Protein AF-A0A2P6PD21-F1 (afdb_monomer)

Nearest PDB structures (foldseek):
  8weg-assembly1_A  TM=8.558E-01  e=8.711E-04  Brassica napus

Mean predicted aligned error: 13.35 Å

Structure (mmCIF, N/CA/C/O backbone):
data_AF-A0A2P6PD21-F1
#
_entry.id   AF-A0A2P6PD21-F1
#
loop_
_atom_site.group_PDB
_atom_site.id
_atom_site.type_symbol
_atom_site.label_atom_id
_atom_site.label_alt_id
_atom_site.label_comp_id
_atom_site.label_asym_id
_atom_site.label_entity_id
_atom_site.label_seq_id
_atom_site.pdbx_PDB_ins_code
_atom_site.Cartn_x
_atom_site.Cartn_y
_atom_site.Cartn_z
_atom_site.occupancy
_atom_site.B_iso_or_equiv
_atom_site.auth_seq_id
_atom_site.auth_comp_id
_atom_site.auth_asym_id
_atom_site.auth_atom_id
_atom_site.pdbx_PDB_model_num
ATOM 1 N N . MET A 1 1 ? -8.750 42.580 -50.442 1.00 51.09 1 MET A N 1
ATOM 2 C CA . MET A 1 1 ? -9.224 41.959 -49.182 1.00 51.09 1 MET A CA 1
ATOM 3 C C . MET A 1 1 ? -9.073 42.985 -48.069 1.00 51.09 1 MET A C 1
ATOM 5 O O . MET A 1 1 ? -8.034 43.629 -48.018 1.00 51.09 1 MET A O 1
ATOM 9 N N . LYS A 1 2 ? -10.123 43.244 -47.276 1.00 51.53 2 LYS A N 1
ATOM 10 C CA . LYS A 1 2 ? -10.115 44.322 -46.272 1.00 51.53 2 LYS A CA 1
ATOM 11 C C . LYS A 1 2 ? -9.287 43.885 -45.047 1.00 51.53 2 LYS A C 1
ATOM 13 O O . LYS A 1 2 ? -9.590 42.831 -44.497 1.00 51.53 2 LYS A O 1
ATOM 18 N N . PRO A 1 3 ? -8.292 44.670 -44.603 1.00 58.00 3 PRO A N 1
ATOM 19 C CA . PRO A 1 3 ? -7.396 44.295 -43.501 1.00 58.00 3 PRO A CA 1
ATOM 20 C C . PRO A 1 3 ? -8.115 44.114 -42.152 1.00 58.00 3 PRO A C 1
ATOM 22 O O . PRO A 1 3 ? -7.636 43.365 -41.307 1.00 58.00 3 PRO A O 1
ATOM 25 N N . SER A 1 4 ? -9.294 44.726 -41.981 1.00 64.56 4 SER A N 1
ATOM 26 C CA . SER A 1 4 ? -10.129 44.603 -40.775 1.00 64.56 4 SER A CA 1
ATOM 27 C C . SER A 1 4 ? -10.525 43.153 -40.478 1.00 64.56 4 SER A C 1
ATOM 29 O O . SER A 1 4 ? -10.292 42.663 -39.383 1.00 64.56 4 SER A O 1
ATOM 31 N N . THR A 1 5 ? -11.026 42.430 -41.484 1.00 66.25 5 THR A N 1
ATOM 32 C CA . THR A 1 5 ? -11.545 41.062 -41.314 1.00 66.25 5 THR A CA 1
ATOM 33 C C . THR A 1 5 ? -10.450 40.060 -40.941 1.00 66.25 5 THR A C 1
ATOM 35 O O . THR A 1 5 ? -10.720 39.052 -40.296 1.00 66.25 5 THR A O 1
ATOM 38 N N . TYR A 1 6 ? -9.204 40.339 -41.335 1.00 71.56 6 TYR A N 1
ATOM 39 C CA . TYR A 1 6 ? -8.054 39.508 -40.987 1.00 71.56 6 TYR A CA 1
ATOM 40 C C . TYR A 1 6 ? -7.691 39.647 -39.504 1.00 71.56 6 TYR A C 1
ATOM 42 O O . TYR A 1 6 ? -7.458 38.646 -38.832 1.00 71.56 6 TYR A O 1
ATOM 50 N N . LEU A 1 7 ? -7.699 40.876 -38.979 1.00 76.06 7 LEU A N 1
ATOM 51 C CA . LEU A 1 7 ? -7.408 41.145 -37.569 1.00 76.06 7 LEU A CA 1
ATOM 52 C C . LEU A 1 7 ? -8.465 40.530 -36.641 1.00 76.06 7 LEU A C 1
ATOM 54 O O . LEU A 1 7 ? -8.115 39.934 -35.623 1.00 76.06 7 LEU A O 1
ATOM 58 N N . ASP A 1 8 ? -9.737 40.609 -37.037 1.00 76.94 8 ASP A N 1
ATOM 59 C CA . ASP A 1 8 ? -10.853 40.009 -36.299 1.00 76.94 8 ASP A CA 1
ATOM 60 C C . ASP A 1 8 ? -10.715 38.480 -36.209 1.00 76.94 8 ASP A C 1
ATOM 62 O O . ASP A 1 8 ? -10.919 37.886 -35.148 1.00 76.94 8 ASP A O 1
ATOM 66 N N . TYR A 1 9 ? -10.300 37.837 -37.306 1.00 81.69 9 TYR A N 1
ATOM 67 C CA . TYR A 1 9 ? -10.090 36.389 -37.357 1.00 81.69 9 TYR A CA 1
ATOM 68 C C . TYR A 1 9 ? -8.924 35.947 -36.465 1.00 81.69 9 TYR A C 1
ATOM 70 O O . TYR A 1 9 ? -9.048 34.985 -35.707 1.00 81.69 9 TYR A O 1
ATOM 78 N N . VAL A 1 10 ? -7.810 36.686 -36.504 1.00 84.25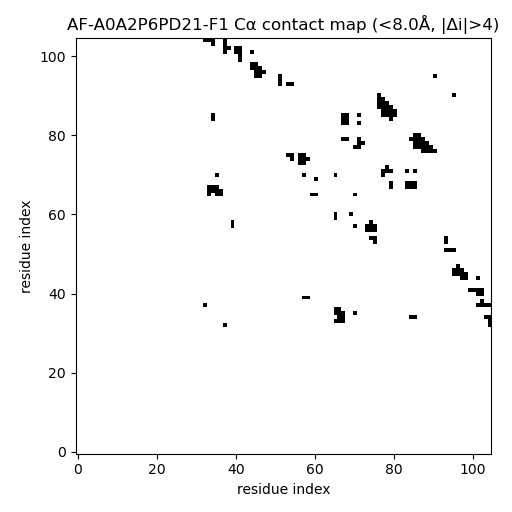 10 VAL A N 1
ATOM 79 C CA . VAL A 1 10 ? -6.635 36.422 -35.658 1.00 84.25 10 VAL A CA 1
ATOM 80 C C . VAL A 1 10 ? -6.981 36.581 -34.175 1.00 84.25 10 VAL A C 1
ATOM 82 O O . VAL A 1 10 ? -6.608 35.731 -33.368 1.00 84.25 10 VAL A O 1
ATOM 85 N N . CYS A 1 11 ? -7.737 37.622 -33.816 1.00 84.75 11 CYS A N 1
ATOM 86 C CA . CYS A 1 11 ? -8.188 37.847 -32.443 1.00 84.75 11 CYS A CA 1
ATOM 87 C C . CYS A 1 11 ? -9.114 36.718 -31.963 1.00 84.75 11 CYS A C 1
ATOM 89 O O . CYS A 1 11 ? -8.912 36.155 -30.888 1.00 84.75 11 CYS A O 1
ATOM 91 N N . SER A 1 12 ? -10.078 36.318 -32.798 1.00 86.25 12 SER A N 1
ATOM 92 C CA . SER A 1 12 ? -11.002 35.225 -32.489 1.00 86.25 12 SER A CA 1
ATOM 93 C C . SER A 1 12 ? -10.276 33.891 -32.275 1.00 86.25 12 SER A C 1
ATOM 95 O O . SER A 1 12 ? -10.537 33.208 -31.282 1.00 86.25 12 SER A O 1
ATOM 97 N N . LEU A 1 13 ? -9.307 33.546 -33.134 1.00 86.31 13 LEU A N 1
ATOM 98 C CA . LEU A 1 13 ? -8.485 32.346 -32.951 1.00 86.31 13 LEU A CA 1
ATOM 99 C C . LEU A 1 13 ? -7.666 32.391 -31.659 1.00 86.31 13 LEU A C 1
ATOM 101 O O . LEU A 1 13 ? -7.616 31.392 -30.942 1.00 86.31 13 LEU A O 1
ATOM 105 N N . ALA A 1 14 ? -7.054 33.533 -31.337 1.00 88.31 14 ALA A N 1
ATOM 106 C CA . ALA A 1 14 ? -6.282 33.689 -30.108 1.00 88.31 14 ALA A CA 1
ATOM 107 C C . ALA A 1 14 ? -7.157 33.482 -28.860 1.00 88.31 14 ALA A C 1
ATOM 109 O O . ALA A 1 14 ? -6.760 32.762 -27.944 1.00 88.31 14 ALA A O 1
ATOM 110 N N . CYS A 1 15 ? -8.375 34.034 -28.844 1.00 86.38 15 CYS A N 1
ATOM 111 C CA . CYS A 1 15 ? -9.328 33.816 -27.757 1.00 86.38 15 CYS A CA 1
ATOM 112 C C . CYS A 1 15 ? -9.704 32.338 -27.610 1.00 86.38 15 CYS A C 1
ATOM 114 O O . CYS A 1 15 ? -9.693 31.822 -26.495 1.00 86.38 15 CYS A O 1
ATOM 116 N N . ILE A 1 16 ? -10.002 31.643 -28.712 1.00 87.12 16 ILE A N 1
ATOM 117 C CA . ILE A 1 16 ? -10.363 30.216 -28.683 1.00 87.12 16 ILE A CA 1
ATOM 118 C C . ILE A 1 16 ? -9.214 29.378 -28.113 1.00 87.12 16 ILE A C 1
ATOM 120 O O . ILE A 1 16 ? -9.446 28.521 -27.261 1.00 87.12 16 ILE A O 1
ATOM 124 N N . ILE A 1 17 ? -7.975 29.651 -28.532 1.00 86.50 17 ILE A N 1
ATOM 125 C CA . ILE A 1 17 ? -6.788 28.952 -28.025 1.00 86.50 17 ILE A CA 1
ATOM 126 C C . ILE A 1 17 ? -6.646 29.175 -26.515 1.00 86.50 17 ILE A C 1
ATOM 128 O O . ILE A 1 17 ? -6.508 28.204 -25.775 1.00 86.50 17 ILE A O 1
ATOM 132 N N . LEU A 1 18 ? -6.752 30.422 -26.044 1.00 83.94 18 LEU A N 1
ATOM 133 C CA . LEU A 1 18 ? -6.670 30.752 -24.617 1.00 83.94 18 LEU A CA 1
ATOM 134 C C . LEU A 1 18 ? -7.774 30.071 -23.795 1.00 83.94 18 LEU A C 1
ATOM 136 O O . LEU A 1 18 ? -7.493 29.528 -22.727 1.00 83.94 18 LEU A O 1
ATOM 140 N N . PHE A 1 19 ? -9.009 30.040 -24.306 1.00 83.88 19 PHE A N 1
ATOM 141 C CA . PHE A 1 19 ? -10.114 29.325 -23.666 1.00 83.88 19 PHE A CA 1
ATOM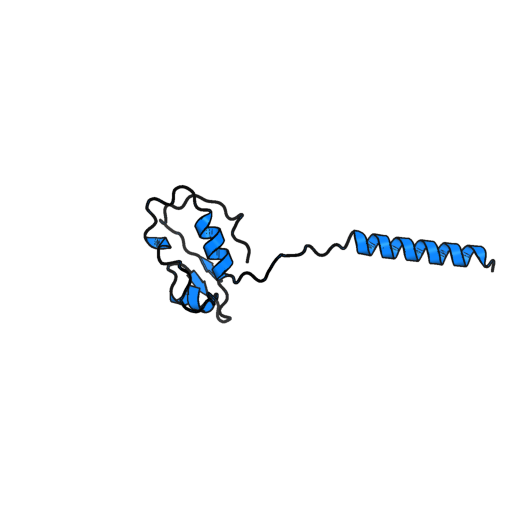 142 C C . PHE A 1 19 ? -9.821 27.829 -23.546 1.00 83.88 19 PHE A C 1
ATOM 144 O O . PHE A 1 19 ? -9.991 27.272 -22.463 1.00 83.88 19 PHE A O 1
ATOM 151 N N . LEU A 1 20 ? -9.333 27.191 -24.616 1.00 81.88 20 LEU A N 1
ATOM 152 C CA . LEU A 1 20 ? -8.971 25.771 -24.615 1.00 81.88 20 LEU A CA 1
ATOM 153 C C . LEU A 1 20 ? -7.853 25.453 -23.616 1.00 81.88 20 LEU A C 1
ATOM 155 O O . LEU A 1 20 ? -7.904 24.408 -22.969 1.00 81.88 20 LEU A O 1
ATOM 159 N N . GLN A 1 21 ? -6.873 26.345 -23.441 1.00 76.81 21 GLN A N 1
ATOM 160 C CA . GLN A 1 21 ? -5.823 26.163 -22.431 1.00 76.81 21 GLN A CA 1
ATOM 161 C C . GLN A 1 21 ? -6.375 26.274 -21.002 1.00 76.81 21 GLN A C 1
ATOM 163 O O . GLN A 1 21 ? -5.919 25.556 -20.118 1.00 76.81 21 GLN A O 1
ATOM 168 N N . LEU A 1 22 ? -7.387 27.120 -20.783 1.00 73.94 22 LEU A N 1
ATOM 169 C CA . LEU A 1 22 ? -8.006 27.321 -19.472 1.00 73.94 22 LEU A CA 1
ATOM 170 C C . LEU A 1 22 ? -8.870 26.123 -19.040 1.00 73.94 22 LEU A C 1
ATOM 172 O O . LEU A 1 22 ? -8.795 25.691 -17.889 1.00 73.94 22 LEU A O 1
ATOM 176 N N . VAL A 1 23 ? -9.658 25.548 -19.960 1.00 77.06 23 VAL A N 1
ATOM 177 C CA . VAL A 1 23 ? -10.418 24.312 -19.676 1.00 77.06 23 VAL A CA 1
ATOM 178 C C . VAL A 1 23 ? -9.525 23.075 -19.609 1.00 77.06 23 VAL A C 1
ATOM 180 O O . VAL A 1 23 ? -9.858 22.122 -18.907 1.00 77.06 23 VAL A O 1
ATOM 183 N N . SER A 1 24 ? -8.362 23.104 -20.261 1.00 70.94 24 SER A N 1
ATOM 184 C CA . SER A 1 24 ? -7.331 22.066 -20.154 1.00 70.94 24 SER A CA 1
ATOM 185 C C . SER A 1 24 ? -6.456 22.291 -18.921 1.00 70.94 24 SER A C 1
ATOM 187 O O . SER A 1 24 ? -5.234 22.346 -19.012 1.00 70.94 24 SER A O 1
ATOM 189 N N . SER A 1 25 ? -7.067 22.438 -17.747 1.00 62.84 25 SER A N 1
ATOM 190 C CA . SER A 1 25 ? -6.299 22.382 -16.506 1.00 62.84 25 SER A CA 1
ATOM 191 C C . SER A 1 25 ? -5.815 20.940 -16.309 1.00 62.84 25 SER A C 1
ATOM 193 O O . SER A 1 25 ? -6.656 20.044 -16.183 1.00 62.84 25 SER A O 1
ATOM 195 N N . PRO A 1 26 ? -4.499 20.662 -16.267 1.00 60.44 26 PRO A N 1
ATOM 196 C CA . PRO A 1 26 ? -4.043 19.368 -15.798 1.00 60.44 26 PRO A CA 1
ATOM 197 C C . PRO A 1 26 ? -4.504 19.233 -14.348 1.00 60.44 26 PRO A C 1
ATOM 199 O O . PRO A 1 26 ? -4.228 20.092 -13.508 1.00 60.44 26 PRO A O 1
ATOM 202 N N . LYS A 1 27 ? -5.244 18.163 -14.047 1.00 53.75 27 LYS A N 1
ATOM 203 C CA . LYS A 1 27 ? -5.497 17.771 -12.664 1.00 53.75 27 LYS A CA 1
ATOM 204 C C . LYS A 1 27 ? -4.124 17.502 -12.059 1.00 53.75 27 LYS A C 1
ATOM 206 O O . LYS A 1 27 ? -3.480 16.521 -12.419 1.00 53.75 27 LYS A O 1
ATOM 211 N N . LEU A 1 28 ? -3.653 18.418 -11.220 1.00 47.12 28 LEU A N 1
ATOM 212 C CA . LEU A 1 28 ? -2.396 18.271 -10.507 1.00 47.12 28 LEU A CA 1
ATOM 213 C C . LEU A 1 28 ? -2.589 17.102 -9.535 1.00 47.12 28 LEU A C 1
ATOM 215 O O . LEU A 1 28 ? -3.140 17.275 -8.450 1.00 47.12 28 LEU A O 1
ATOM 219 N N . ALA A 1 29 ? -2.238 15.890 -9.964 1.00 48.12 29 ALA A N 1
ATOM 220 C CA . ALA A 1 29 ? -2.066 14.771 -9.055 1.00 48.12 29 ALA A CA 1
ATOM 221 C C . ALA A 1 29 ? -0.903 15.167 -8.141 1.00 48.12 29 ALA A C 1
ATOM 223 O O . ALA A 1 29 ? 0.242 15.275 -8.575 1.00 48.12 29 ALA A O 1
ATOM 224 N N . SER A 1 30 ? -1.231 15.567 -6.916 1.00 45.97 30 SER A N 1
ATOM 225 C CA . SER A 1 30 ? -0.253 16.070 -5.967 1.00 45.97 30 SER A CA 1
ATOM 226 C C . SER A 1 30 ? 0.645 14.931 -5.499 1.00 45.97 30 SER A C 1
ATOM 228 O O . SER A 1 30 ? 0.133 13.979 -4.919 1.00 45.97 30 SER A O 1
ATOM 230 N N . ALA A 1 31 ? 1.952 15.141 -5.671 1.00 46.28 31 ALA A N 1
ATOM 231 C CA . ALA A 1 31 ? 3.084 14.439 -5.068 1.00 46.28 31 ALA A CA 1
ATOM 232 C C . ALA A 1 31 ? 3.192 12.937 -5.371 1.00 46.28 31 ALA A C 1
ATOM 234 O O . ALA A 1 31 ? 2.287 12.163 -5.088 1.00 46.28 31 ALA A O 1
ATOM 235 N N . ASP A 1 32 ? 4.369 12.541 -5.861 1.00 50.31 32 ASP A N 1
ATOM 236 C CA . ASP A 1 32 ? 4.864 11.166 -5.971 1.00 50.31 32 ASP A CA 1
ATOM 237 C C . ASP A 1 32 ? 4.951 10.476 -4.592 1.00 50.31 32 ASP A C 1
ATOM 239 O O . ASP A 1 32 ? 6.028 10.083 -4.139 1.00 50.31 32 ASP A O 1
ATOM 243 N N . SER A 1 33 ? 3.839 10.353 -3.863 1.00 59.53 33 SER A N 1
ATOM 244 C CA . SER A 1 33 ? 3.804 9.495 -2.689 1.00 59.53 33 SER A CA 1
ATOM 245 C C . SER A 1 33 ? 4.016 8.076 -3.181 1.00 59.53 33 SER A C 1
ATOM 247 O O . SER A 1 33 ? 3.261 7.589 -4.023 1.00 59.53 33 SER A O 1
ATOM 249 N N . THR A 1 34 ? 5.061 7.413 -2.692 1.00 83.19 34 THR A N 1
ATOM 250 C CA . THR A 1 34 ? 5.338 6.030 -3.082 1.00 83.19 34 THR A CA 1
ATOM 251 C C . THR A 1 34 ? 4.105 5.172 -2.786 1.00 83.19 34 THR A C 1
ATOM 253 O O . THR A 1 34 ? 3.361 5.449 -1.844 1.00 83.19 34 THR A O 1
ATOM 256 N N . GLN A 1 35 ? 3.876 4.093 -3.544 1.00 87.88 35 GLN A N 1
ATOM 257 C CA . GLN A 1 35 ? 2.709 3.227 -3.297 1.00 87.88 35 GLN A CA 1
ATOM 258 C C . GLN A 1 35 ? 2.665 2.723 -1.844 1.00 87.88 35 GLN A C 1
ATOM 260 O O . GLN A 1 35 ? 1.597 2.506 -1.278 1.00 87.88 35 GLN A O 1
ATOM 265 N N . ALA A 1 36 ? 3.831 2.574 -1.213 1.00 87.69 36 ALA A N 1
ATOM 266 C CA . ALA A 1 36 ? 3.930 2.258 0.200 1.00 87.69 36 ALA A CA 1
ATOM 267 C C . ALA A 1 36 ? 3.436 3.406 1.104 1.00 87.69 36 ALA A C 1
ATOM 269 O O . ALA A 1 36 ? 2.684 3.166 2.045 1.00 87.69 36 ALA A O 1
ATOM 270 N N . GLU A 1 37 ? 3.790 4.659 0.825 1.00 87.00 37 GLU A N 1
ATOM 271 C CA . GLU A 1 37 ? 3.262 5.806 1.571 1.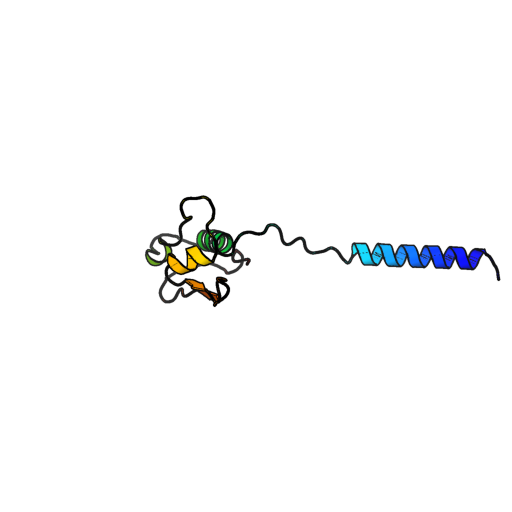00 87.00 37 GLU A CA 1
ATOM 272 C C . GLU A 1 37 ? 1.735 5.920 1.432 1.00 87.00 37 GLU A C 1
ATOM 274 O O . GLU A 1 37 ? 1.038 6.122 2.429 1.00 87.00 37 GLU A O 1
ATOM 279 N N . ALA A 1 38 ? 1.205 5.709 0.224 1.00 88.25 38 ALA A N 1
ATOM 280 C CA . ALA A 1 38 ? -0.234 5.661 -0.027 1.00 88.25 38 ALA A CA 1
ATOM 281 C C . ALA A 1 38 ? -0.937 4.583 0.813 1.00 88.25 38 ALA A C 1
ATOM 283 O O . ALA A 1 38 ? -1.963 4.837 1.439 1.00 88.25 38 ALA A O 1
ATOM 284 N N . LEU A 1 39 ? -0.349 3.389 0.900 1.00 89.75 39 LEU A N 1
ATOM 285 C CA . LEU A 1 39 ? -0.858 2.298 1.731 1.00 89.75 39 LEU A CA 1
ATOM 286 C C . LEU A 1 39 ? -0.814 2.617 3.233 1.00 89.75 39 LEU A C 1
ATOM 288 O O . LEU A 1 39 ? -1.714 2.207 3.966 1.00 89.75 39 LEU A O 1
ATOM 292 N N . LEU A 1 40 ? 0.193 3.358 3.709 1.00 88.56 40 LEU A N 1
ATOM 293 C CA . LEU A 1 40 ? 0.267 3.803 5.106 1.00 88.56 40 LEU A CA 1
ATOM 294 C C . LEU A 1 40 ? -0.791 4.866 5.421 1.00 88.56 40 LEU A C 1
ATOM 296 O O . LEU A 1 40 ? -1.433 4.780 6.470 1.00 88.56 40 LEU A O 1
ATOM 300 N N . LYS A 1 41 ? -1.015 5.824 4.512 1.00 87.44 41 LYS A N 1
ATOM 301 C CA . LYS A 1 41 ? -2.111 6.805 4.621 1.00 87.44 41 LYS A CA 1
ATOM 302 C C . LYS A 1 41 ? -3.461 6.101 4.644 1.00 87.44 41 LYS A C 1
ATOM 304 O O . LYS A 1 41 ? -4.267 6.325 5.545 1.00 87.44 41 LYS A O 1
ATOM 309 N N . TRP A 1 42 ? -3.658 5.161 3.728 1.00 89.44 42 TRP A N 1
ATOM 310 C CA . TRP A 1 42 ? -4.867 4.362 3.685 1.00 89.44 42 TRP A CA 1
ATOM 311 C C . TRP A 1 42 ? -5.082 3.553 4.971 1.00 89.44 42 TRP A C 1
ATOM 313 O O . TRP A 1 42 ? -6.165 3.607 5.554 1.00 89.44 42 TRP A O 1
ATOM 323 N N . LYS A 1 43 ? -4.043 2.888 5.491 1.00 87.00 43 LYS A N 1
ATOM 324 C CA . LYS A 1 43 ? -4.084 2.189 6.786 1.00 87.00 43 LYS A CA 1
ATOM 325 C C . LYS A 1 43 ? -4.484 3.116 7.940 1.00 87.00 43 LYS A C 1
ATOM 327 O O . LYS A 1 43 ? -5.204 2.689 8.845 1.00 87.00 43 LYS A O 1
ATOM 332 N N . ALA A 1 44 ? -4.015 4.363 7.946 1.00 85.56 44 ALA A N 1
ATOM 333 C CA . ALA A 1 44 ? -4.353 5.333 8.987 1.00 85.56 44 ALA A CA 1
ATOM 334 C C . ALA A 1 44 ? -5.846 5.719 8.979 1.00 85.56 44 ALA A C 1
ATOM 336 O O . ALA A 1 44 ? -6.381 6.078 10.025 1.00 85.56 44 ALA A O 1
ATOM 337 N N . SER A 1 45 ? -6.535 5.575 7.840 1.00 85.69 45 SER A N 1
ATOM 338 C CA . SER A 1 45 ? -7.966 5.886 7.694 1.00 85.69 45 SER A CA 1
ATOM 339 C C . SER A 1 45 ? -8.919 4.860 8.328 1.00 85.69 45 SER A C 1
ATOM 341 O O . SER A 1 45 ? -10.124 5.106 8.414 1.00 85.69 45 SER A O 1
ATOM 343 N N . PHE A 1 46 ? -8.419 3.697 8.766 1.00 85.75 46 PHE A N 1
ATOM 344 C CA . PHE A 1 46 ? -9.268 2.643 9.324 1.00 85.75 46 PHE A CA 1
ATOM 345 C C . PHE A 1 46 ? -9.889 3.058 10.667 1.00 85.75 46 PHE A C 1
ATOM 347 O O . PHE A 1 46 ? -9.197 3.456 11.606 1.00 85.75 46 PHE A O 1
ATOM 354 N N . LEU A 1 47 ? -11.214 2.921 10.760 1.00 72.12 47 LEU A N 1
ATOM 355 C CA . LEU A 1 47 ? -12.014 3.205 11.950 1.00 72.12 47 LEU A CA 1
ATOM 356 C C . LEU A 1 47 ? -11.758 2.142 13.027 1.00 72.12 47 LEU A C 1
ATOM 358 O O . LEU A 1 47 ? -11.731 0.952 12.722 1.00 72.12 47 LEU A O 1
ATOM 362 N N . ASN A 1 48 ? -11.644 2.564 14.293 1.00 62.12 48 ASN A N 1
ATOM 363 C CA . ASN A 1 48 ? -11.405 1.695 15.455 1.00 62.12 48 ASN A CA 1
ATOM 364 C C . ASN A 1 48 ? -10.231 0.718 15.255 1.00 62.12 48 ASN A C 1
ATOM 366 O O . ASN A 1 48 ? -10.415 -0.489 15.138 1.00 62.12 48 ASN A O 1
ATOM 370 N N . GLN A 1 49 ? -9.003 1.244 15.318 1.00 63.41 49 GLN A N 1
ATOM 371 C CA . GLN A 1 49 ? -7.720 0.513 15.232 1.00 63.41 49 GLN A CA 1
ATOM 372 C C . GLN A 1 49 ? -7.504 -0.565 16.327 1.00 63.41 49 GLN A C 1
ATOM 374 O O . GLN A 1 49 ? -6.428 -1.154 16.440 1.00 63.41 49 GLN A O 1
ATOM 379 N N . ILE A 1 50 ? -8.509 -0.822 17.164 1.00 53.44 50 ILE A N 1
ATOM 380 C CA . ILE A 1 50 ? -8.450 -1.686 18.339 1.00 53.44 50 ILE A CA 1
ATOM 381 C C . ILE A 1 50 ? -8.567 -3.148 17.877 1.00 53.44 50 ILE A C 1
ATOM 383 O O . ILE A 1 50 ? -9.651 -3.719 17.879 1.00 53.44 50 ILE A O 1
ATOM 387 N N . GLY A 1 51 ? -7.451 -3.758 17.463 1.00 54.31 51 GLY A N 1
ATOM 388 C CA . GLY A 1 51 ? -7.359 -5.223 17.342 1.00 54.31 51 GLY A CA 1
ATOM 389 C C . GLY A 1 51 ? -6.659 -5.803 16.112 1.00 54.31 51 GLY A C 1
ATOM 390 O O . GLY A 1 51 ? -6.442 -7.013 16.073 1.00 54.31 51 GLY A O 1
ATOM 391 N N . ASN A 1 52 ? -6.244 -4.998 15.132 1.00 60.06 52 ASN A N 1
ATOM 392 C CA . ASN A 1 52 ? -5.765 -5.540 13.853 1.00 60.06 52 ASN A CA 1
ATOM 393 C C . ASN A 1 52 ? -4.279 -5.934 13.895 1.00 60.06 52 ASN A C 1
ATOM 395 O O . ASN A 1 52 ? -3.431 -5.280 13.286 1.00 60.06 52 ASN A O 1
ATOM 399 N N . LYS A 1 53 ? -3.967 -7.037 14.592 1.00 58.66 53 LYS A N 1
ATOM 400 C CA . LYS A 1 53 ? -2.607 -7.609 14.696 1.00 58.66 53 LYS A CA 1
ATOM 401 C C . LYS A 1 53 ? -1.968 -7.903 13.328 1.00 58.66 53 LYS A C 1
ATOM 403 O O . LYS A 1 53 ? -0.755 -7.788 13.186 1.00 58.66 53 LYS A O 1
ATOM 408 N N . ASN A 1 54 ? -2.778 -8.215 12.312 1.00 60.09 54 ASN A N 1
ATOM 409 C CA . ASN A 1 54 ? -2.300 -8.512 10.954 1.00 60.09 54 ASN A CA 1
ATOM 410 C C . ASN A 1 54 ? -1.724 -7.283 10.230 1.00 60.09 54 ASN A C 1
ATOM 412 O O . ASN A 1 54 ? -0.824 -7.422 9.408 1.00 60.09 54 ASN A O 1
ATOM 416 N N . LEU A 1 55 ? -2.191 -6.074 10.559 1.00 68.31 55 LEU A N 1
ATOM 417 C CA . LEU A 1 55 ? -1.718 -4.826 9.947 1.00 68.31 55 LEU A CA 1
ATOM 418 C C . LEU A 1 55 ? -0.625 -4.135 10.765 1.00 68.31 55 LEU A C 1
ATOM 420 O O . LEU A 1 55 ? -0.067 -3.128 10.324 1.00 68.31 55 LEU A O 1
ATOM 424 N N . THR A 1 56 ? -0.289 -4.652 11.949 1.00 63.69 56 THR A N 1
ATOM 425 C CA . THR A 1 56 ? 0.770 -4.102 12.809 1.00 63.69 56 THR A CA 1
ATOM 426 C C . THR A 1 56 ? 2.135 -4.100 12.111 1.00 63.69 56 THR A C 1
ATOM 428 O O . THR A 1 56 ? 2.941 -3.216 12.376 1.00 63.69 56 THR A O 1
ATOM 431 N N . LEU A 1 57 ? 2.355 -5.008 11.152 1.00 70.06 57 LEU A N 1
ATOM 432 C CA . LEU A 1 57 ? 3.587 -5.118 10.358 1.00 70.06 57 LEU A CA 1
ATOM 433 C C . LEU A 1 57 ? 3.728 -4.073 9.241 1.00 70.06 57 LEU A C 1
ATOM 435 O O . LEU A 1 57 ? 4.805 -3.939 8.669 1.00 70.06 57 LEU A O 1
ATOM 439 N N . TRP A 1 58 ? 2.670 -3.329 8.912 1.00 84.38 58 TRP A N 1
ATOM 440 C CA . TRP A 1 58 ? 2.756 -2.253 7.922 1.00 84.38 58 TRP A CA 1
ATOM 441 C C . TRP A 1 58 ? 3.352 -1.009 8.580 1.00 84.38 58 TRP A C 1
ATOM 443 O O . TRP A 1 58 ? 2.626 -0.191 9.156 1.00 84.38 58 TRP A O 1
ATOM 453 N N . THR A 1 59 ? 4.672 -0.890 8.563 1.00 79.69 59 THR A N 1
ATOM 454 C CA . THR A 1 59 ? 5.404 0.216 9.188 1.00 79.69 59 THR A CA 1
ATOM 455 C C . THR A 1 59 ? 6.336 0.895 8.197 1.00 79.69 59 THR A C 1
ATOM 457 O O . THR A 1 59 ? 6.720 0.313 7.182 1.00 79.69 59 THR A O 1
ATOM 460 N N . SER A 1 60 ? 6.702 2.141 8.507 1.00 72.00 60 SER A N 1
ATOM 461 C CA . SER A 1 60 ? 7.788 2.824 7.807 1.00 72.00 60 SER A CA 1
ATOM 462 C C . SER A 1 60 ? 9.106 2.106 8.105 1.00 72.00 60 SER A C 1
ATOM 464 O O . SER A 1 60 ? 9.410 1.837 9.272 1.00 72.00 60 SER A O 1
ATOM 466 N N . LEU A 1 61 ? 9.867 1.765 7.064 1.00 69.06 61 LEU A N 1
ATOM 467 C CA . LEU A 1 61 ? 11.165 1.109 7.216 1.00 69.06 61 LEU A CA 1
ATOM 468 C C . LEU A 1 61 ? 12.270 2.128 7.561 1.00 69.06 61 LEU A C 1
ATOM 470 O O . LEU A 1 61 ? 12.189 3.296 7.165 1.00 69.06 61 LEU A O 1
ATOM 474 N N . PRO A 1 62 ? 13.330 1.708 8.281 1.00 57.75 62 PRO A N 1
ATOM 475 C CA . PRO A 1 62 ? 14.466 2.577 8.578 1.00 57.75 62 PRO A CA 1
ATOM 476 C C . PRO A 1 62 ? 15.152 3.043 7.284 1.00 57.75 62 PRO A C 1
ATOM 478 O O . PRO A 1 62 ? 15.416 2.239 6.392 1.00 57.75 62 PRO A O 1
ATOM 481 N N . GLY A 1 63 ? 15.455 4.344 7.191 1.00 57.31 63 GLY A N 1
ATOM 482 C CA . GLY A 1 63 ? 16.143 4.943 6.037 1.00 57.31 63 GLY A CA 1
ATOM 483 C C . GLY A 1 63 ? 15.298 5.870 5.154 1.00 57.31 63 GLY A C 1
ATOM 484 O O . GLY A 1 63 ? 15.730 6.201 4.055 1.00 57.31 63 GLY A O 1
ATOM 485 N N . ASN A 1 64 ? 14.116 6.307 5.610 1.00 53.06 64 ASN A N 1
ATOM 486 C CA . ASN A 1 64 ? 13.233 7.280 4.934 1.00 53.06 64 ASN A CA 1
ATOM 487 C C . ASN A 1 64 ? 12.695 6.878 3.544 1.00 53.06 64 ASN A C 1
ATOM 489 O O . ASN A 1 64 ? 11.929 7.631 2.951 1.00 53.06 64 ASN A O 1
ATOM 493 N N . SER A 1 65 ? 13.036 5.692 3.041 1.00 60.28 65 SER A N 1
ATOM 494 C CA . SER A 1 65 ? 12.567 5.166 1.759 1.00 60.28 65 SER A CA 1
ATOM 495 C C . SER A 1 65 ? 11.760 3.895 1.996 1.00 60.28 65 SER A C 1
ATOM 497 O O . SER A 1 65 ? 12.261 2.774 1.897 1.00 60.28 65 SER A O 1
ATOM 499 N N . THR A 1 66 ? 10.484 4.061 2.347 1.00 69.00 66 THR A N 1
ATOM 500 C CA . THR A 1 66 ? 9.535 2.956 2.192 1.00 69.00 66 THR A CA 1
ATOM 501 C C . THR A 1 66 ? 9.100 2.969 0.728 1.00 69.00 66 THR A C 1
ATOM 503 O O . THR A 1 66 ? 8.335 3.836 0.304 1.00 69.00 66 THR A O 1
ATOM 506 N N . ASN A 1 67 ? 9.650 2.054 -0.067 1.00 79.44 67 ASN A N 1
ATOM 507 C CA . ASN A 1 67 ? 9.282 1.864 -1.464 1.00 79.44 67 ASN A CA 1
ATOM 508 C C . ASN A 1 67 ? 8.396 0.618 -1.606 1.00 79.44 67 ASN A C 1
ATOM 510 O O . ASN A 1 67 ? 8.306 -0.211 -0.700 1.00 79.44 67 ASN A O 1
ATOM 514 N N . SER A 1 68 ? 7.722 0.488 -2.747 1.00 79.81 68 SER A N 1
ATOM 515 C CA . SER A 1 68 ? 6.824 -0.639 -3.024 1.00 79.81 68 SER A CA 1
ATOM 516 C C . SER A 1 68 ? 7.521 -1.991 -2.852 1.00 79.81 68 SER A C 1
ATOM 518 O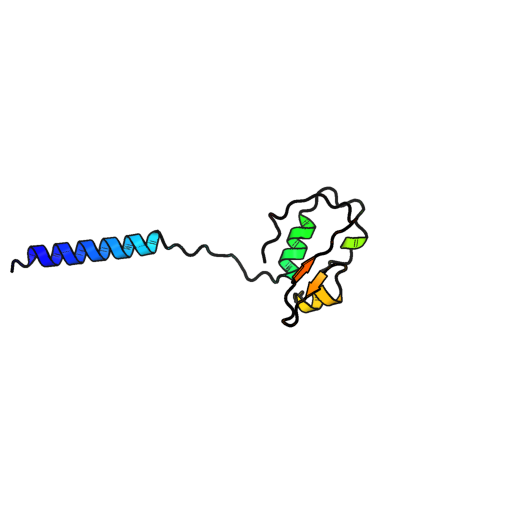 O . SER A 1 68 ? 6.980 -2.893 -2.219 1.00 79.81 68 SER A O 1
ATOM 520 N N . SER A 1 69 ? 8.761 -2.107 -3.331 1.00 80.19 69 SER A N 1
ATOM 521 C CA . SER A 1 69 ? 9.545 -3.336 -3.241 1.00 80.19 69 SER A CA 1
ATOM 522 C C . SER A 1 69 ? 9.829 -3.752 -1.796 1.00 80.19 69 SER A C 1
ATOM 524 O O . SER A 1 69 ? 9.714 -4.930 -1.471 1.00 80.19 69 SER A O 1
ATOM 526 N N . SER A 1 70 ? 10.188 -2.822 -0.905 1.00 82.12 70 SER A N 1
ATOM 527 C CA . SER A 1 70 ? 10.446 -3.148 0.501 1.00 82.12 70 SER A CA 1
ATOM 528 C C . SER A 1 70 ? 9.157 -3.478 1.250 1.00 82.12 70 SER A C 1
ATOM 530 O O . SER A 1 70 ? 9.129 -4.453 2.002 1.00 82.12 70 SER A O 1
ATOM 532 N N . ALA A 1 71 ? 8.070 -2.758 0.960 1.00 85.00 71 ALA A N 1
ATOM 533 C CA . ALA A 1 71 ? 6.742 -3.076 1.471 1.00 85.00 71 ALA A CA 1
ATOM 534 C C . ALA A 1 71 ? 6.317 -4.503 1.084 1.00 85.00 71 ALA A C 1
ATOM 536 O O . ALA A 1 71 ? 5.932 -5.273 1.954 1.00 85.00 71 ALA A O 1
ATOM 537 N N . CYS A 1 72 ? 6.481 -4.914 -0.175 1.00 88.25 72 CYS A N 1
ATOM 538 C CA . CYS A 1 72 ? 6.137 -6.268 -0.628 1.00 88.25 72 CYS A CA 1
ATOM 539 C C . CYS A 1 72 ? 6.946 -7.393 0.035 1.00 88.25 72 CYS A 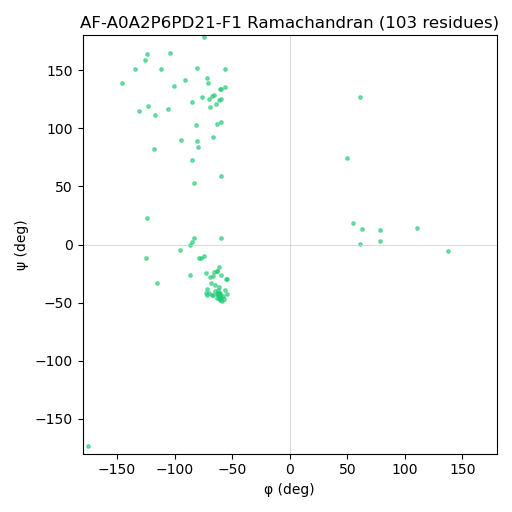C 1
ATOM 541 O O . CYS A 1 72 ? 6.486 -8.530 0.069 1.00 88.25 72 CYS A O 1
ATOM 543 N N . ASN A 1 73 ? 8.138 -7.099 0.559 1.00 84.88 73 ASN A N 1
ATOM 544 C CA . ASN A 1 73 ? 8.962 -8.090 1.252 1.00 84.88 73 ASN A CA 1
ATOM 545 C C . ASN A 1 73 ? 8.628 -8.214 2.747 1.00 84.88 73 ASN A C 1
ATOM 547 O O . ASN A 1 73 ? 8.891 -9.255 3.344 1.00 84.88 73 ASN A O 1
ATOM 551 N N . VAL A 1 74 ? 8.089 -7.157 3.363 1.00 85.62 74 VAL A N 1
ATOM 552 C CA . VAL A 1 74 ? 7.935 -7.067 4.828 1.00 85.62 74 VAL A CA 1
ATOM 553 C C . VAL A 1 74 ? 6.470 -7.032 5.264 1.00 85.62 74 VAL A C 1
ATOM 555 O O . VAL A 1 74 ? 6.126 -7.540 6.331 1.00 85.62 74 VAL A O 1
ATOM 558 N N . TRP A 1 75 ? 5.590 -6.427 4.470 1.00 88.00 75 TRP A N 1
ATOM 559 C CA . TRP A 1 75 ? 4.197 -6.215 4.842 1.00 88.00 75 TRP A CA 1
ATOM 560 C C . TRP A 1 75 ? 3.345 -7.436 4.519 1.00 88.00 75 TRP A C 1
ATOM 562 O O . TRP A 1 75 ? 3.227 -7.870 3.374 1.00 88.00 75 TRP A O 1
ATOM 572 N N . ALA A 1 76 ? 2.685 -7.962 5.548 1.00 86.19 76 ALA A N 1
ATOM 573 C CA . ALA A 1 76 ? 1.753 -9.067 5.399 1.00 86.19 76 ALA A CA 1
ATOM 574 C C . ALA A 1 76 ? 0.599 -8.695 4.453 1.00 86.19 76 ALA A C 1
ATOM 576 O O . ALA A 1 76 ? 0.000 -7.626 4.581 1.00 86.19 76 ALA A O 1
ATOM 577 N N . GLY A 1 77 ? 0.277 -9.595 3.522 1.00 89.12 77 GLY A N 1
ATOM 578 C CA . GLY A 1 77 ? -0.833 -9.421 2.585 1.00 89.12 77 GLY A CA 1
ATOM 579 C C . GLY A 1 77 ? -0.547 -8.484 1.408 1.00 89.12 77 GLY A C 1
ATOM 580 O O . GLY A 1 77 ? -1.446 -8.282 0.602 1.00 89.12 77 GLY A O 1
ATOM 581 N N . ILE A 1 78 ? 0.665 -7.940 1.268 1.00 90.94 78 ILE A N 1
ATOM 582 C CA . ILE A 1 78 ? 1.061 -7.132 0.109 1.00 90.94 78 ILE A CA 1
ATOM 583 C C . ILE A 1 78 ? 1.877 -7.985 -0.856 1.00 90.94 78 ILE A C 1
ATOM 585 O O . ILE A 1 78 ? 2.754 -8.741 -0.446 1.00 90.94 78 ILE A O 1
ATOM 589 N N . SER A 1 79 ? 1.602 -7.874 -2.153 1.00 91.12 79 SER A N 1
ATOM 590 C CA . SER A 1 79 ? 2.422 -8.504 -3.191 1.00 91.12 79 SER A CA 1
ATOM 591 C C . SER A 1 79 ? 2.712 -7.534 -4.326 1.00 91.12 79 SER A C 1
ATOM 593 O O . SER A 1 79 ? 1.933 -6.615 -4.598 1.00 91.12 79 SER A O 1
ATOM 595 N N . CYS A 1 80 ? 3.863 -7.749 -4.961 1.00 91.75 80 CYS A N 1
ATOM 596 C CA . CYS A 1 80 ? 4.346 -6.955 -6.079 1.00 91.75 80 CYS A CA 1
ATOM 597 C C . CYS A 1 80 ? 4.352 -7.772 -7.372 1.00 91.75 80 C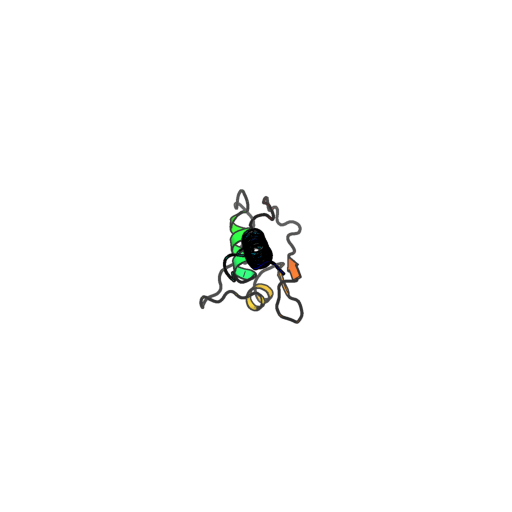YS A C 1
ATOM 599 O O . CYS A 1 80 ? 4.568 -8.985 -7.365 1.00 91.75 80 CYS A O 1
ATOM 601 N N . ASN A 1 81 ? 4.191 -7.081 -8.497 1.00 90.88 81 ASN A N 1
ATOM 602 C CA . ASN A 1 81 ? 4.494 -7.627 -9.814 1.00 90.88 81 ASN A CA 1
ATOM 603 C C . ASN A 1 81 ? 6.020 -7.702 -10.055 1.00 90.88 81 ASN A C 1
ATOM 605 O O . ASN A 1 81 ? 6.825 -7.255 -9.237 1.00 90.88 81 ASN A O 1
ATOM 609 N N . ALA A 1 82 ? 6.424 -8.220 -11.219 1.00 89.56 82 ALA A N 1
ATOM 610 C CA . ALA A 1 82 ? 7.836 -8.329 -11.603 1.00 89.56 82 ALA A CA 1
ATOM 611 C C . ALA A 1 82 ? 8.574 -6.976 -11.709 1.00 89.56 82 ALA A C 1
ATOM 613 O O . ALA A 1 82 ? 9.798 -6.948 -11.650 1.00 89.56 82 ALA A O 1
ATOM 614 N N . ALA A 1 83 ? 7.848 -5.861 -11.842 1.00 87.69 83 ALA A N 1
ATOM 615 C CA . ALA A 1 83 ? 8.409 -4.509 -11.854 1.00 87.69 83 ALA A CA 1
ATOM 616 C C . ALA A 1 83 ? 8.577 -3.911 -10.441 1.00 87.69 83 ALA A C 1
ATOM 618 O O . ALA A 1 83 ? 9.036 -2.780 -10.306 1.00 87.69 83 ALA A O 1
ATOM 619 N N . GLY A 1 84 ? 8.208 -4.645 -9.384 1.00 84.38 84 GLY A N 1
ATOM 620 C CA . GLY A 1 84 ? 8.278 -4.166 -8.002 1.00 84.38 84 GLY A CA 1
ATOM 621 C C . GLY A 1 84 ? 7.131 -3.234 -7.605 1.00 84.38 84 GLY A C 1
ATOM 622 O O . GLY A 1 84 ? 7.204 -2.606 -6.553 1.00 84.38 84 GLY A O 1
ATOM 623 N N . SER A 1 8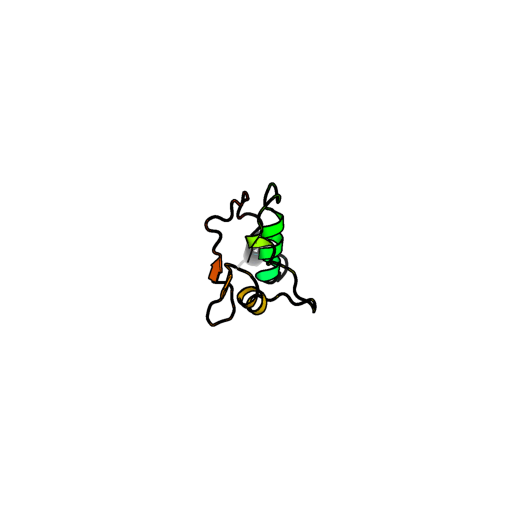5 ? 6.073 -3.135 -8.414 1.00 88.00 85 SER A N 1
ATOM 624 C CA . SER A 1 85 ? 4.873 -2.361 -8.080 1.00 88.00 85 SER A CA 1
ATOM 625 C C . SER A 1 85 ? 3.847 -3.232 -7.369 1.00 88.00 85 SER A C 1
ATOM 627 O O . SER A 1 85 ? 3.635 -4.378 -7.770 1.00 88.00 85 SER A O 1
ATOM 629 N N . VAL A 1 86 ? 3.161 -2.676 -6.368 1.00 89.00 86 VAL A N 1
ATOM 630 C CA . VAL A 1 86 ? 2.083 -3.376 -5.654 1.00 89.00 86 VAL A CA 1
ATOM 631 C C . VAL A 1 86 ? 0.982 -3.753 -6.644 1.00 89.00 86 VAL A C 1
ATOM 633 O O . VAL A 1 86 ? 0.468 -2.893 -7.357 1.00 89.00 86 VAL A O 1
ATOM 636 N N . ASN A 1 87 ? 0.622 -5.034 -6.695 1.00 91.75 87 ASN A N 1
ATOM 637 C CA . ASN A 1 87 ? -0.446 -5.550 -7.557 1.00 91.75 87 ASN A CA 1
ATOM 638 C C . ASN A 1 87 ? -1.526 -6.321 -6.789 1.00 91.75 87 ASN A C 1
ATOM 640 O O . ASN A 1 87 ? -2.578 -6.610 -7.354 1.00 91.75 87 ASN A O 1
ATOM 644 N N . GLN A 1 88 ? -1.286 -6.644 -5.517 1.00 92.25 88 GLN A N 1
ATOM 645 C CA . GLN A 1 88 ? -2.248 -7.351 -4.684 1.00 92.25 88 GLN A CA 1
ATOM 646 C C . GLN A 1 88 ? -2.166 -6.884 -3.232 1.00 92.25 88 GLN A C 1
ATOM 648 O O . GLN A 1 88 ? -1.083 -6.707 -2.674 1.00 92.25 88 GLN A O 1
ATOM 653 N N . ILE A 1 89 ? -3.345 -6.731 -2.628 1.00 91.31 89 ILE A N 1
ATOM 654 C CA . ILE A 1 89 ? -3.541 -6.439 -1.211 1.00 91.31 89 ILE A CA 1
ATOM 655 C C . 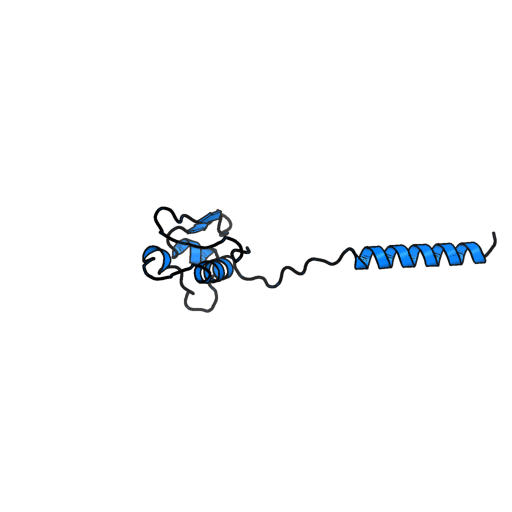ILE A 1 89 ? -4.575 -7.438 -0.684 1.00 91.31 89 ILE A C 1
ATOM 657 O O . ILE A 1 89 ? -5.727 -7.428 -1.115 1.00 91.31 89 ILE A O 1
ATOM 661 N N . ASN A 1 90 ? -4.175 -8.316 0.231 1.00 90.12 90 ASN A N 1
ATOM 662 C CA . ASN A 1 90 ? -5.045 -9.301 0.861 1.00 90.12 90 ASN A CA 1
ATOM 663 C C . ASN A 1 90 ? -5.356 -8.895 2.305 1.00 90.12 90 ASN A C 1
ATOM 665 O O . ASN A 1 90 ? -4.469 -8.841 3.154 1.00 90.12 90 ASN A O 1
ATOM 669 N N . LEU A 1 91 ? -6.637 -8.635 2.564 1.00 85.56 91 LEU A N 1
ATOM 670 C CA . LEU A 1 91 ? -7.172 -8.204 3.859 1.00 85.56 91 LEU A CA 1
ATOM 671 C C . LEU A 1 91 ? -8.271 -9.150 4.354 1.00 85.56 91 LEU A C 1
ATOM 673 O O . LEU A 1 91 ? -9.122 -8.756 5.153 1.00 85.56 91 LEU A O 1
ATOM 677 N N . THR A 1 92 ? -8.271 -10.391 3.867 1.00 85.75 92 THR A N 1
ATOM 678 C CA . THR A 1 92 ? -9.220 -11.430 4.287 1.00 85.75 92 THR A CA 1
ATOM 679 C C . THR A 1 92 ? -9.136 -11.620 5.801 1.00 85.75 92 THR A C 1
ATOM 681 O O . THR A 1 92 ? -8.044 -11.605 6.370 1.00 85.75 92 THR A O 1
ATOM 684 N N . ASP A 1 93 ? -10.293 -11.713 6.458 1.00 81.69 93 ASP A N 1
ATOM 685 C CA . ASP A 1 93 ? -10.432 -11.883 7.912 1.00 81.69 93 ASP A CA 1
ATOM 686 C C . ASP A 1 93 ? -9.721 -10.817 8.770 1.00 81.69 93 ASP A C 1
ATOM 688 O O . ASP A 1 93 ? -9.493 -11.005 9.964 1.00 81.69 93 ASP A O 1
ATOM 692 N N . SER A 1 94 ? -9.387 -9.658 8.188 1.00 78.81 94 SER A N 1
ATOM 693 C CA . SER A 1 94 ? -8.672 -8.589 8.899 1.00 78.81 94 SER A CA 1
ATOM 694 C C . SER A 1 94 ? -9.557 -7.745 9.818 1.00 78.81 94 SER A C 1
ATOM 696 O O . SER A 1 94 ? -9.026 -6.960 10.597 1.00 78.81 94 SER A O 1
ATOM 698 N N . GLY A 1 95 ? -10.886 -7.868 9.726 1.00 80.00 95 GLY A N 1
ATOM 699 C CA . GLY A 1 95 ? -11.836 -7.127 10.566 1.00 80.00 95 GLY A CA 1
ATOM 700 C C . GLY A 1 95 ? -11.798 -5.602 10.390 1.00 80.00 95 GLY A C 1
ATOM 701 O O . GLY A 1 95 ? -12.366 -4.878 11.209 1.00 80.00 95 GLY A O 1
ATOM 702 N N . ILE A 1 96 ? -11.134 -5.100 9.343 1.00 81.69 96 ILE A N 1
ATOM 703 C CA . ILE A 1 96 ? -10.960 -3.665 9.114 1.00 81.69 96 ILE A CA 1
ATOM 704 C C . ILE A 1 96 ? -12.274 -3.010 8.682 1.00 81.69 96 ILE A C 1
ATOM 706 O O . ILE A 1 96 ? -13.059 -3.573 7.919 1.00 81.69 96 ILE A O 1
ATOM 710 N N . LYS A 1 97 ? -12.497 -1.780 9.145 1.00 83.81 97 LYS A N 1
ATOM 711 C CA . LYS A 1 97 ? -13.592 -0.919 8.694 1.00 83.81 97 LYS A CA 1
ATOM 712 C C . LYS A 1 97 ? -12.999 0.385 8.181 1.00 83.81 97 LYS A C 1
ATOM 714 O O . LYS A 1 97 ? -12.339 1.095 8.930 1.00 83.81 97 LYS A O 1
ATOM 719 N N . GLY A 1 98 ? -13.224 0.701 6.913 1.00 83.44 98 GLY A N 1
ATOM 720 C CA . GLY A 1 98 ? -12.666 1.884 6.264 1.00 83.44 98 GLY A CA 1
ATOM 721 C C . GLY A 1 98 ? -13.195 2.047 4.845 1.00 83.44 98 GLY A C 1
ATOM 722 O O . GLY A 1 98 ? -14.083 1.309 4.419 1.00 83.44 98 GLY A O 1
ATOM 723 N N . THR A 1 99 ? -12.648 3.015 4.115 1.00 86.81 99 THR A N 1
ATOM 724 C CA . THR A 1 99 ? -12.981 3.262 2.704 1.00 86.81 99 THR A CA 1
ATOM 725 C C . THR A 1 99 ? -11.715 3.228 1.857 1.00 86.81 99 THR A C 1
ATOM 727 O O . THR A 1 99 ? -10.617 3.332 2.393 1.00 86.81 99 THR A O 1
ATOM 730 N N . LEU A 1 100 ? -11.847 3.103 0.537 1.00 89.12 100 LEU A N 1
ATOM 731 C CA . LEU A 1 100 ? -10.717 3.211 -0.397 1.00 89.12 100 LEU A CA 1
ATOM 732 C C . LEU A 1 100 ? -10.371 4.666 -0.755 1.00 89.12 100 LEU A C 1
ATOM 734 O O . LEU A 1 100 ? -9.527 4.888 -1.611 1.00 89.12 100 LEU A O 1
ATOM 738 N N . HIS A 1 101 ? -11.018 5.657 -0.134 1.00 86.00 101 HIS A N 1
ATOM 739 C CA . HIS A 1 101 ? -10.854 7.063 -0.513 1.00 86.00 101 HIS A CA 1
ATOM 740 C C . HIS A 1 101 ? -9.416 7.567 -0.322 1.00 86.00 101 HIS A C 1
ATOM 742 O O . HIS A 1 101 ? -8.899 8.280 -1.172 1.00 86.00 101 HIS A O 1
ATOM 748 N N . GLU A 1 102 ? -8.763 7.135 0.759 1.00 83.19 102 GLU A N 1
ATOM 749 C CA . GLU A 1 102 ? -7.373 7.487 1.086 1.00 83.19 102 GLU A CA 1
ATOM 750 C C . GLU A 1 102 ? -6.334 6.581 0.392 1.00 83.19 102 GLU A C 1
ATOM 752 O O . GLU A 1 102 ? -5.135 6.720 0.626 1.00 83.19 102 GLU A O 1
ATOM 757 N N . LEU A 1 103 ? -6.769 5.628 -0.447 1.00 86.44 103 LEU A N 1
ATOM 758 C CA . LEU A 1 103 ? -5.881 4.759 -1.222 1.00 86.44 103 LEU A CA 1
ATOM 759 C C . LEU A 1 103 ? -5.655 5.352 -2.619 1.00 86.44 103 LEU A C 1
ATOM 761 O O . LEU A 1 103 ? -6.388 5.045 -3.558 1.00 86.44 103 LEU A O 1
ATOM 765 N N . SER A 1 104 ? -4.625 6.188 -2.752 1.00 82.38 104 SER A N 1
ATOM 766 C CA . SER A 1 104 ? -4.226 6.801 -4.026 1.00 82.38 104 SER A CA 1
ATOM 767 C C . SER A 1 104 ? -2.821 6.353 -4.421 1.00 82.38 104 SER A C 1
ATOM 769 O O . SER A 1 104 ? -1.863 6.736 -3.757 1.00 82.38 104 SER A O 1
ATOM 771 N N . PHE A 1 105 ? -2.709 5.550 -5.483 1.00 73.31 105 PHE A N 1
ATOM 772 C CA . PHE A 1 105 ? -1.431 5.116 -6.063 1.00 73.31 105 PHE A CA 1
ATOM 773 C C . PHE A 1 105 ? -0.900 6.069 -7.128 1.00 73.31 105 PHE A C 1
ATOM 775 O O . PHE A 1 105 ? -1.733 6.736 -7.784 1.00 73.31 105 PHE A O 1
#

Organism: Rosa chinensis (NCBI:txid74649)

Solvent-accessible surface area (backbone atoms only — not comparable to full-atom values): 6462 Å² total; per-residue (Å²): 134,69,71,65,65,53,53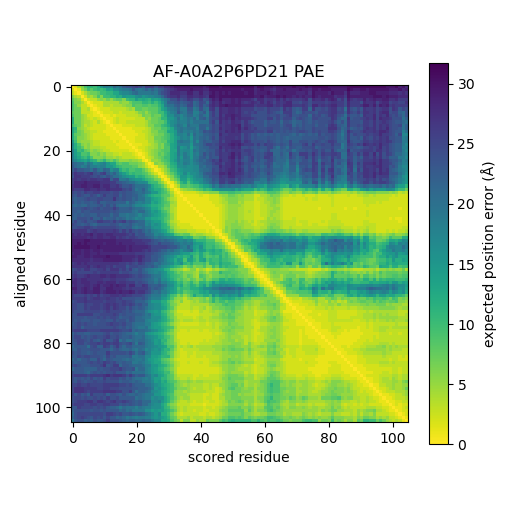,54,51,55,52,53,52,51,52,52,52,55,50,53,54,63,74,59,60,76,81,77,80,77,72,92,55,38,56,34,48,18,49,50,51,27,60,68,61,39,55,79,78,84,74,48,71,72,58,66,57,67,64,86,47,92,82,87,65,49,37,32,53,58,39,36,75,62,23,69,47,38,36,52,46,99,87,36,44,73,73,46,78,59,65,82,95,49,83,78,43,70,73,68,83,54,55,56,117

Radius of gyration: 24.16 Å; Cα contacts (8 Å, |Δi|>4): 97; chains: 1; bounding box: 30×56×68 Å

Sequence (105 aa):
MKPSTYLDYVCSLACIILFLQLVSSPKLASADSTQAEALLKWKASFLNQIGNKNLTLWTSLPGNSTNSSSACNVWAGISCNAAGSVNQINLTDSGIKGTLHELSF

InterPro domains:
  IPR013210 Leucine-rich repeat-containing N-terminal, plant-type [PF08263] (33-81)
  IPR032675 Leucine-rich repeat domain superfamily [G3DSA:3.80.10.10] (27-105)
  IPR053211 DNA damage-repair/toleration-associated protein [PTHR48060] (13-102)

Secondary structure (DSSP, 8-state):
--HHHHHHHHHHHHHHHHHHHHH-----------HHHHHHHHHHT-B--TT-GGGTT--PPTTS---HHHHHHHSTTEEE-TTS-EEEE--TT---B--STT---

Foldseek 3Di:
DDVVVVVVVVVVVVVVVVVVVVVPDPPCPPDPQALLNLVVQQVVQWDPPPDQPLQPQSDDDPPNDPHLQNCCVGHHQWHDDPVSHTDTGDCPPRPTDGDCPSRDD

pLDDT: mean 76.93, std 13.16, range [45.97, 92.25]